Protein AF-A0A1C3PCY7-F1 (afdb_monomer)

Solvent-accessible surface area (backbone atoms only — not comparable to full-atom values): 3810 Å² total; per-residue (Å²): 136,89,81,75,60,51,66,68,59,70,43,87,88,59,83,46,73,44,72,46,98,86,70,47,80,42,81,50,54,62,82,66,32,62,44,35,42,53,50,52,52,39,74,74,45,56,82,62,64,55,57,74,72,68,64,83,70,134

Structure (mmCIF, N/CA/C/O backbone):
data_AF-A0A1C3PCY7-F1
#
_entry.id   AF-A0A1C3PCY7-F1
#
loop_
_atom_site.group_PDB
_atom_site.id
_atom_site.type_symbol
_atom_site.label_atom_id
_atom_site.label_alt_id
_atom_site.label_comp_id
_atom_site.label_asym_id
_atom_site.label_entity_id
_atom_site.label_seq_id
_atom_site.pdbx_PDB_ins_code
_atom_site.Cartn_x
_atom_site.Cartn_y
_atom_site.Cartn_z
_atom_site.occupancy
_atom_site.B_iso_or_equiv
_atom_site.auth_seq_id
_atom_site.auth_comp_id
_atom_site.auth_asym_id
_atom_site.auth_atom_id
_atom_site.pdbx_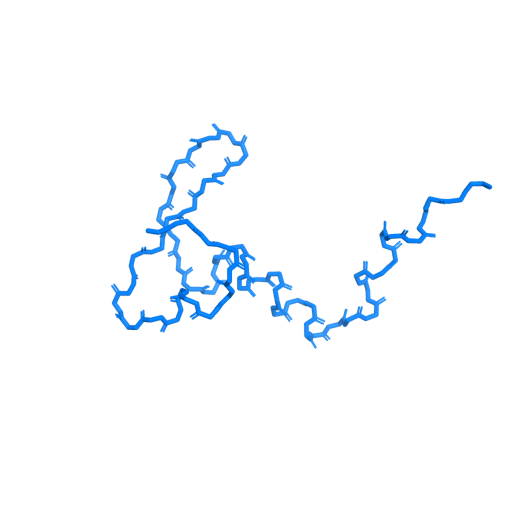PDB_model_num
ATOM 1 N N . MET A 1 1 ? -1.879 5.164 13.063 1.00 88.56 1 MET A N 1
ATOM 2 C CA . MET A 1 1 ? -0.492 5.358 12.586 1.00 88.56 1 MET A CA 1
ATOM 3 C C . MET A 1 1 ? -0.565 5.817 11.139 1.00 88.56 1 MET A C 1
ATOM 5 O O . MET A 1 1 ? -1.464 5.349 10.455 1.00 88.56 1 MET A O 1
ATOM 9 N N . ALA A 1 2 ? 0.328 6.698 10.689 1.00 94.38 2 ALA A N 1
ATOM 10 C CA . ALA A 1 2 ? 0.495 7.015 9.268 1.00 94.38 2 ALA A CA 1
ATOM 11 C C . ALA A 1 2 ? 1.732 6.272 8.748 1.00 94.38 2 ALA A C 1
ATOM 13 O O . ALA A 1 2 ? 2.757 6.246 9.431 1.00 94.38 2 ALA A O 1
ATOM 14 N N . THR A 1 3 ? 1.629 5.605 7.600 1.00 94.19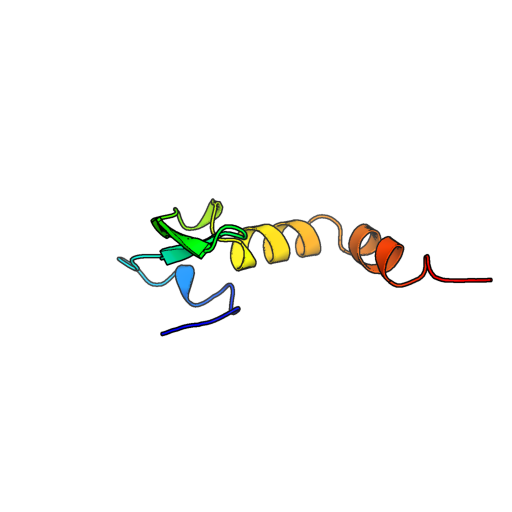 3 THR A N 1
ATOM 15 C CA . THR A 1 3 ? 2.711 4.770 7.070 1.00 94.19 3 THR A CA 1
ATOM 16 C C . THR A 1 3 ? 2.616 4.635 5.555 1.00 94.19 3 THR A C 1
ATOM 18 O O . THR A 1 3 ? 1.519 4.558 5.016 1.00 94.19 3 THR A O 1
ATOM 21 N N . HIS A 1 4 ? 3.771 4.546 4.897 1.00 94.62 4 HIS A N 1
ATOM 22 C CA . HIS A 1 4 ? 3.891 4.119 3.498 1.00 94.62 4 HIS A CA 1
ATOM 23 C C . HIS A 1 4 ? 4.319 2.647 3.379 1.00 94.62 4 HIS A C 1
ATOM 25 O O . HIS A 1 4 ? 4.589 2.161 2.286 1.00 94.62 4 HIS A O 1
ATOM 31 N N . SER A 1 5 ? 4.433 1.924 4.501 1.00 95.56 5 SER A N 1
ATOM 32 C CA . SER A 1 5 ? 4.774 0.503 4.472 1.00 95.56 5 SER A CA 1
ATOM 33 C C . SER A 1 5 ? 3.616 -0.302 3.871 1.00 95.56 5 SER A C 1
ATOM 35 O O . SER A 1 5 ? 2.502 -0.204 4.388 1.00 95.56 5 SER A O 1
ATOM 37 N N . PRO A 1 6 ? 3.858 -1.165 2.868 1.00 95.62 6 PRO A N 1
ATOM 38 C CA . PRO A 1 6 ? 2.834 -2.066 2.332 1.00 95.62 6 PRO A CA 1
ATOM 39 C C . PRO A 1 6 ? 2.538 -3.255 3.261 1.00 95.62 6 PRO A C 1
ATOM 41 O O . PRO A 1 6 ? 1.573 -3.985 3.053 1.00 95.62 6 PRO A O 1
ATOM 44 N N . ILE A 1 7 ? 3.363 -3.467 4.294 1.00 96.56 7 ILE A N 1
ATOM 45 C CA . ILE A 1 7 ? 3.248 -4.608 5.212 1.00 96.56 7 ILE A CA 1
ATOM 46 C C . ILE A 1 7 ? 2.192 -4.348 6.290 1.00 96.56 7 ILE A C 1
ATOM 48 O O . ILE A 1 7 ? 1.406 -5.230 6.622 1.00 96.56 7 ILE A O 1
ATOM 52 N N . LEU A 1 8 ? 2.152 -3.133 6.843 1.00 95.62 8 LEU A N 1
ATOM 53 C CA . LEU A 1 8 ? 1.250 -2.799 7.950 1.00 95.62 8 LEU A CA 1
ATOM 54 C C . LEU A 1 8 ? -0.252 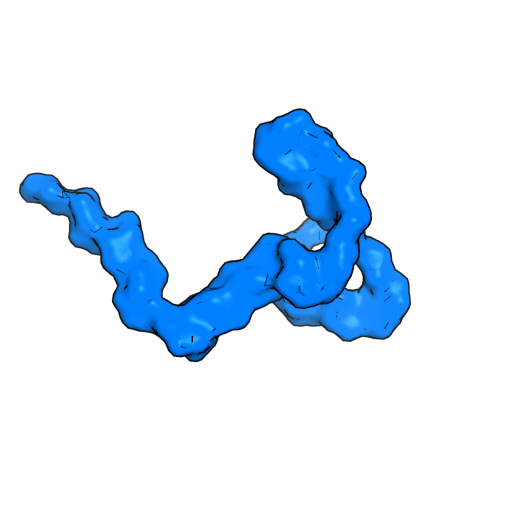-2.894 7.600 1.00 95.62 8 LEU A C 1
ATOM 56 O O . LEU A 1 8 ? -1.011 -3.332 8.465 1.00 95.62 8 LEU A O 1
ATOM 60 N N . PRO A 1 9 ? -0.709 -2.566 6.374 1.00 96.00 9 PRO A N 1
ATOM 61 C CA . PRO A 1 9 ? -2.094 -2.796 5.957 1.00 96.00 9 PRO A CA 1
ATOM 62 C C . PRO A 1 9 ? -2.554 -4.263 6.018 1.00 96.00 9 PRO A C 1
ATOM 64 O O . PRO A 1 9 ? -3.752 -4.506 6.111 1.00 96.00 9 PRO A O 1
ATOM 67 N N . ALA A 1 10 ? -1.636 -5.238 6.002 1.00 96.50 10 ALA A N 1
ATOM 68 C CA . ALA A 1 10 ? -1.968 -6.666 6.053 1.00 96.50 10 ALA A CA 1
ATOM 69 C C . ALA A 1 10 ? -2.300 -7.175 7.469 1.00 96.50 10 ALA A C 1
ATOM 71 O O . ALA A 1 10 ? -2.615 -8.353 7.650 1.00 96.50 10 ALA A O 1
ATOM 72 N N . VAL A 1 11 ? -2.200 -6.321 8.495 1.00 97.00 11 VAL A N 1
ATOM 73 C CA . VAL A 1 11 ? -2.529 -6.709 9.870 1.00 97.00 11 VAL A CA 1
ATOM 74 C C . VAL A 1 11 ? -4.012 -7.113 9.948 1.00 97.00 11 VAL A C 1
ATOM 76 O O . VAL A 1 11 ? -4.878 -6.342 9.529 1.00 97.00 11 VAL A O 1
ATOM 79 N N . PRO A 1 12 ? -4.345 -8.291 10.508 1.00 96.69 12 PRO A N 1
ATOM 80 C CA . PRO A 1 12 ? -5.729 -8.738 10.615 1.00 96.69 12 PRO A CA 1
ATOM 81 C C . PRO A 1 12 ? -6.626 -7.716 11.320 1.00 96.69 12 PRO A C 1
ATOM 83 O O . PRO A 1 12 ? -6.308 -7.233 12.406 1.00 96.69 12 PRO A O 1
ATOM 86 N N . GLY 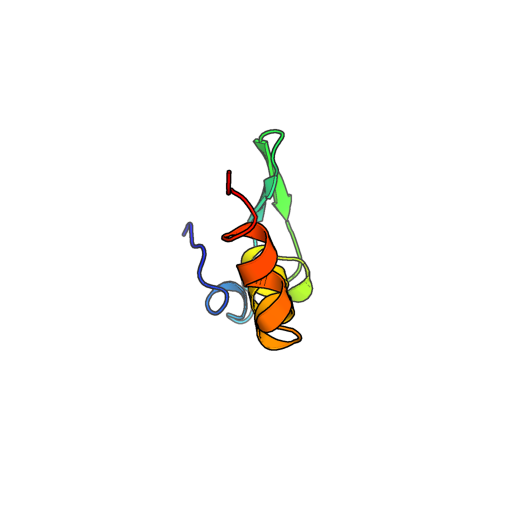A 1 13 ? -7.764 -7.396 10.701 1.00 96.00 13 GLY A N 1
ATOM 87 C CA . GLY A 1 13 ? -8.720 -6.421 11.233 1.00 96.00 13 GLY A CA 1
ATOM 88 C C . GLY A 1 13 ? -8.275 -4.959 11.121 1.00 96.00 13 GLY A C 1
ATOM 89 O O . GLY A 1 13 ? -8.931 -4.089 11.697 1.00 96.00 13 GLY A O 1
ATOM 90 N N . ALA A 1 14 ? -7.190 -4.663 10.396 1.00 96.62 14 ALA A N 1
ATOM 91 C CA . ALA A 1 14 ? -6.774 -3.292 10.141 1.00 96.62 14 ALA A CA 1
ATOM 92 C C . ALA A 1 14 ? -7.890 -2.498 9.447 1.00 96.62 14 ALA A C 1
ATOM 94 O O . ALA A 1 14 ? -8.482 -2.931 8.459 1.00 96.62 14 ALA A O 1
ATOM 95 N N . ARG A 1 15 ? -8.149 -1.291 9.959 1.00 97.69 15 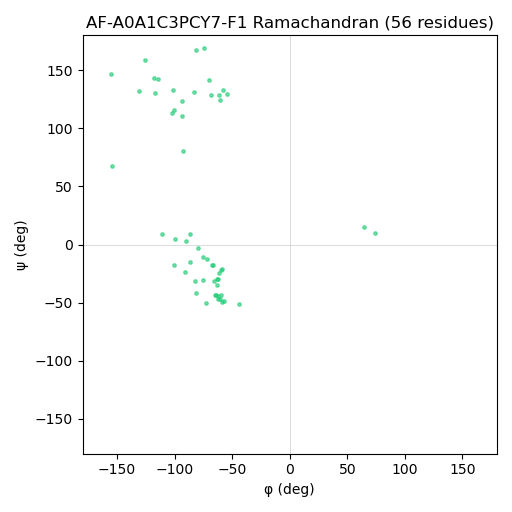ARG A N 1
ATOM 96 C CA . ARG A 1 15 ? -8.934 -0.281 9.252 1.00 97.69 15 ARG A CA 1
ATOM 97 C C . ARG A 1 15 ? -7.968 0.614 8.494 1.00 97.69 15 ARG A C 1
ATOM 99 O O . ARG A 1 15 ? -7.224 1.370 9.118 1.00 97.69 15 ARG A O 1
ATOM 106 N N . ILE A 1 16 ? -7.989 0.520 7.174 1.00 97.94 16 ILE A N 1
ATOM 107 C CA . ILE A 1 16 ? -7.100 1.288 6.310 1.00 97.94 16 ILE A CA 1
ATOM 108 C C . ILE A 1 16 ? -7.828 2.563 5.900 1.00 97.94 16 ILE A C 1
ATOM 110 O O . ILE A 1 16 ? -8.939 2.507 5.377 1.00 97.94 16 ILE A O 1
ATOM 114 N N . LEU A 1 17 ? -7.214 3.705 6.190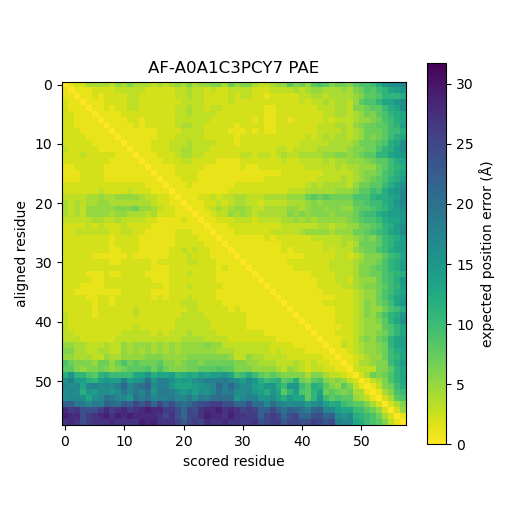 1.00 97.88 17 LEU A N 1
ATOM 115 C CA . LEU A 1 17 ? -7.696 5.021 5.790 1.00 97.88 17 LEU A CA 1
ATOM 116 C C . LEU A 1 17 ? -6.658 5.638 4.860 1.00 97.88 17 LEU A C 1
ATOM 118 O O . LEU A 1 17 ? -5.475 5.665 5.205 1.00 97.88 17 LEU A O 1
ATOM 122 N N . GLN A 1 18 ? -7.111 6.131 3.716 1.00 96.56 18 GLN A N 1
ATOM 123 C CA . GLN A 1 18 ? -6.296 6.823 2.730 1.00 96.56 18 GLN A CA 1
ATOM 124 C C . GLN A 1 18 ? -6.743 8.279 2.636 1.00 96.56 18 GLN A C 1
ATOM 126 O O . GLN A 1 18 ? -7.930 8.578 2.774 1.00 96.56 18 GLN A O 1
ATOM 131 N N . ILE A 1 19 ? -5.770 9.170 2.455 1.00 95.88 19 ILE A N 1
ATOM 132 C CA . ILE A 1 19 ? -6.013 10.578 2.157 1.00 95.88 19 ILE A CA 1
ATOM 133 C C . ILE A 1 19 ? -5.806 10.738 0.659 1.00 95.88 19 ILE A C 1
ATOM 135 O O . ILE A 1 19 ? -4.698 10.523 0.171 1.00 95.88 19 ILE A O 1
ATOM 139 N N . ASP A 1 20 ? -6.866 11.090 -0.049 1.00 91.25 20 ASP A N 1
ATOM 140 C CA . ASP A 1 20 ? -6.816 11.292 -1.491 1.00 91.25 20 ASP A CA 1
ATOM 141 C C . ASP A 1 20 ? -6.274 12.696 -1.835 1.00 91.25 20 ASP A C 1
ATOM 143 O O . ASP A 1 20 ? -6.142 13.552 -0.951 1.00 91.25 20 ASP A O 1
ATOM 147 N N . PRO A 1 21 ? -5.924 12.973 -3.108 1.00 92.75 21 PRO A N 1
ATOM 148 C CA . PRO A 1 21 ? -5.332 14.254 -3.510 1.00 92.75 21 PRO A CA 1
ATOM 149 C C . PRO A 1 21 ? -6.204 15.490 -3.237 1.00 92.75 21 PRO A C 1
ATOM 151 O O . PRO A 1 21 ? -5.689 16.603 -3.160 1.00 92.75 21 PRO A O 1
ATOM 154 N N . ASP A 1 22 ? -7.516 15.308 -3.095 1.00 95.88 22 ASP A N 1
ATOM 155 C CA . ASP A 1 22 ? -8.486 16.339 -2.711 1.00 95.88 22 ASP A CA 1
ATOM 156 C C . ASP A 1 22 ? -8.628 16.501 -1.183 1.00 95.88 22 ASP A C 1
ATOM 158 O O . ASP A 1 22 ? -9.506 17.224 -0.707 1.00 95.88 22 ASP A O 1
ATOM 162 N N . CYS A 1 23 ? -7.748 15.855 -0.413 1.00 93.69 23 CYS A N 1
ATOM 163 C CA . CYS A 1 23 ? -7.750 15.779 1.046 1.00 93.69 23 CYS A CA 1
ATOM 164 C C . CYS A 1 23 ? -8.959 15.038 1.647 1.00 93.69 23 CYS A C 1
ATOM 166 O O . CYS A 1 23 ? -9.186 15.137 2.859 1.00 93.69 23 CYS A O 1
ATOM 168 N N . ALA A 1 24 ? -9.725 14.281 0.854 1.00 96.62 24 ALA A N 1
ATOM 169 C CA . ALA A 1 24 ? -10.762 13.404 1.383 1.00 96.62 24 ALA A CA 1
ATOM 170 C C . ALA A 1 24 ? -10.143 12.210 2.123 1.00 96.62 24 ALA A C 1
ATOM 172 O O . ALA A 1 24 ? -9.127 11.659 1.704 1.00 96.62 24 ALA A O 1
ATOM 173 N N . ILE A 1 25 ? -10.765 11.799 3.233 1.00 97.12 25 ILE A N 1
ATOM 174 C CA . ILE A 1 25 ? -10.366 10.601 3.979 1.00 97.12 25 ILE A CA 1
ATOM 175 C C . ILE A 1 25 ? -11.346 9.486 3.644 1.00 97.12 25 ILE A C 1
ATOM 177 O O . ILE A 1 25 ? -12.507 9.542 4.052 1.00 97.12 25 ILE A O 1
ATOM 181 N N . ASN A 1 26 ? -10.856 8.454 2.967 1.00 97.06 26 ASN A N 1
ATOM 182 C CA . ASN A 1 26 ? -11.654 7.308 2.558 1.00 97.06 26 ASN A CA 1
ATOM 183 C C . ASN A 1 26 ? -11.142 6.026 3.211 1.00 97.06 26 ASN A C 1
ATOM 185 O O . ASN A 1 26 ? -9.942 5.837 3.416 1.00 97.06 26 ASN A O 1
ATOM 189 N N . GLN A 1 27 ? -12.070 5.136 3.564 1.00 97.81 27 GLN A N 1
ATOM 190 C CA . GLN A 1 27 ? -11.714 3.780 3.959 1.00 97.81 27 GLN A CA 1
ATOM 191 C C . GLN A 1 27 ? -11.533 2.932 2.701 1.00 97.81 27 GLN A C 1
ATOM 193 O O . GLN A 1 27 ? -12.415 2.921 1.848 1.00 97.81 27 GLN A O 1
ATOM 198 N N . VAL A 1 28 ? -10.421 2.205 2.626 1.00 97.75 28 VAL A N 1
ATOM 199 C CA . VAL A 1 28 ? -10.069 1.358 1.475 1.00 97.75 28 VAL A CA 1
ATOM 200 C C . VAL A 1 28 ? -9.790 -0.081 1.910 1.00 97.75 28 VAL A C 1
ATOM 202 O O . VAL A 1 28 ? -9.515 -0.344 3.087 1.00 97.75 28 VAL A O 1
ATOM 205 N N . GLY A 1 29 ? -9.884 -1.023 0.971 1.00 97.88 29 GLY A N 1
ATOM 206 C CA . GLY A 1 29 ? -9.439 -2.401 1.161 1.00 97.88 29 GLY A CA 1
ATOM 207 C C . GLY A 1 29 ? -7.914 -2.549 1.123 1.00 97.88 29 GLY A C 1
ATOM 208 O O . GLY A 1 29 ? -7.189 -1.636 0.734 1.00 97.88 29 GLY A O 1
ATOM 209 N N . TYR A 1 30 ? -7.413 -3.727 1.511 1.00 96.94 30 TYR A N 1
ATOM 210 C CA . TYR A 1 30 ? -5.976 -4.037 1.458 1.00 96.94 30 TYR A CA 1
ATOM 211 C C . TYR A 1 30 ? -5.415 -3.919 0.037 1.00 96.94 30 TYR A C 1
ATOM 213 O O . TYR A 1 30 ? -4.427 -3.221 -0.169 1.00 96.94 30 TYR A O 1
ATOM 221 N N . ASP A 1 31 ? -6.086 -4.537 -0.937 1.00 96.62 31 ASP A N 1
ATOM 222 C CA . ASP A 1 31 ? -5.644 -4.558 -2.336 1.00 96.62 31 ASP A CA 1
ATOM 223 C C . ASP A 1 31 ? -5.791 -3.201 -3.045 1.00 96.62 31 ASP A C 1
ATOM 225 O O . ASP A 1 31 ? -5.250 -3.013 -4.130 1.00 96.62 31 ASP A O 1
ATOM 229 N N . GLU A 1 32 ? -6.511 -2.253 -2.441 1.00 96.81 32 GLU A N 1
ATOM 230 C CA . GLU A 1 32 ? -6.752 -0.909 -2.982 1.00 96.81 32 GLU A CA 1
ATOM 231 C C . GLU A 1 32 ? -5.838 0.146 -2.356 1.00 96.81 32 GLU A C 1
ATOM 233 O O . GLU A 1 32 ? -5.680 1.234 -2.907 1.00 96.81 32 GLU A O 1
ATOM 238 N N . ALA A 1 33 ? -5.236 -0.161 -1.206 1.00 96.44 33 ALA A N 1
ATOM 239 C CA . ALA A 1 33 ? -4.362 0.762 -0.509 1.00 96.44 33 ALA A CA 1
ATOM 240 C C . ALA A 1 33 ? -3.163 1.122 -1.395 1.00 96.44 33 ALA A C 1
ATOM 242 O O . ALA A 1 33 ? -2.403 0.244 -1.809 1.00 96.44 33 ALA A O 1
ATOM 243 N N . GLU A 1 34 ? -2.954 2.416 -1.633 1.00 95.69 34 GLU A N 1
ATOM 244 C CA . GLU A 1 34 ? -1.894 2.934 -2.505 1.00 95.69 34 GLU A CA 1
ATOM 245 C C . GLU A 1 34 ? -0.517 2.255 -2.307 1.00 95.69 34 GLU A C 1
ATOM 247 O O . GLU A 1 34 ? 0.035 1.751 -3.291 1.00 95.69 34 GLU A O 1
ATOM 252 N N . PRO A 1 35 ? 0.050 2.137 -1.083 1.00 95.25 35 PRO A N 1
ATOM 253 C CA . PRO A 1 35 ? 1.353 1.491 -0.909 1.00 95.25 35 PRO A CA 1
ATOM 254 C C . PRO A 1 35 ? 1.354 0.008 -1.314 1.00 95.25 35 PRO A C 1
ATOM 256 O O . PRO A 1 35 ? 2.385 -0.498 -1.764 1.00 95.25 35 PRO A O 1
ATOM 259 N N . VAL A 1 36 ? 0.222 -0.694 -1.188 1.00 97.06 36 VAL A N 1
ATOM 260 C CA . VAL A 1 36 ? 0.072 -2.100 -1.600 1.00 97.06 36 VAL A CA 1
ATOM 261 C C . VAL A 1 36 ? 0.034 -2.199 -3.121 1.00 97.06 36 VAL A C 1
ATOM 263 O O . VAL A 1 36 ? 0.826 -2.948 -3.696 1.00 97.06 36 VAL A O 1
ATOM 266 N N . VAL A 1 37 ? -0.806 -1.392 -3.776 1.00 96.50 37 VAL A N 1
ATOM 267 C CA . VAL A 1 37 ? -0.919 -1.333 -5.242 1.00 96.50 37 VAL A CA 1
ATOM 268 C C . VAL A 1 37 ? 0.428 -1.004 -5.883 1.00 96.50 37 VAL A C 1
ATOM 270 O O . VAL A 1 37 ? 0.867 -1.704 -6.798 1.00 96.50 37 VAL A O 1
ATOM 273 N N . LEU A 1 38 ? 1.120 0.023 -5.378 1.00 94.69 38 LEU A N 1
ATOM 274 C CA . LEU A 1 38 ? 2.427 0.442 -5.888 1.00 94.69 38 LEU A CA 1
ATOM 275 C C . LEU A 1 38 ? 3.471 -0.668 -5.758 1.00 94.69 38 LEU A C 1
ATOM 277 O O . LEU A 1 38 ? 4.185 -0.967 -6.716 1.00 94.69 38 LEU A O 1
ATOM 281 N N . THR A 1 39 ? 3.537 -1.310 -4.591 1.00 95.50 39 THR A N 1
ATOM 282 C CA . THR A 1 39 ? 4.493 -2.396 -4.344 1.00 95.50 39 THR A CA 1
ATOM 283 C C . THR A 1 39 ? 4.194 -3.603 -5.230 1.00 95.50 39 THR A C 1
ATOM 285 O O . THR A 1 39 ? 5.110 -4.162 -5.831 1.00 95.50 39 THR A O 1
ATOM 288 N N . HIS A 1 40 ? 2.922 -3.987 -5.369 1.00 95.88 40 HIS A N 1
ATOM 289 C CA . HIS A 1 40 ? 2.521 -5.089 -6.239 1.00 95.88 40 HIS A CA 1
ATOM 290 C C . HIS A 1 40 ? 2.859 -4.795 -7.708 1.00 95.88 40 HIS A C 1
ATOM 292 O O . HIS A 1 40 ? 3.438 -5.638 -8.393 1.00 95.88 40 HIS A O 1
ATOM 298 N N . GLY A 1 41 ? 2.573 -3.577 -8.181 1.00 95.06 41 GLY A N 1
ATOM 299 C CA . GLY A 1 41 ? 2.938 -3.127 -9.523 1.00 95.06 41 GLY A CA 1
ATOM 300 C C . GLY A 1 41 ? 4.448 -3.167 -9.772 1.00 95.06 41 GLY A C 1
ATOM 301 O O . GLY A 1 41 ? 4.882 -3.661 -10.813 1.00 95.06 41 GLY A O 1
ATOM 302 N N . PHE A 1 42 ? 5.251 -2.710 -8.806 1.00 93.88 42 PHE A N 1
ATOM 303 C CA . PHE A 1 42 ? 6.711 -2.753 -8.893 1.00 93.88 42 PHE A CA 1
ATOM 304 C C . PHE A 1 42 ? 7.237 -4.185 -8.973 1.00 93.88 42 PHE A C 1
ATOM 306 O O . PHE A 1 42 ? 8.054 -4.485 -9.836 1.00 93.88 42 PHE A O 1
ATOM 313 N N . LEU A 1 43 ? 6.751 -5.088 -8.119 1.00 95.19 43 LEU A N 1
ATOM 314 C CA . LEU A 1 43 ? 7.178 -6.490 -8.132 1.00 95.19 43 LEU A CA 1
ATOM 315 C C . LEU A 1 43 ? 6.756 -7.221 -9.415 1.00 95.19 43 LEU A C 1
ATOM 317 O O . LEU A 1 43 ? 7.467 -8.118 -9.863 1.00 95.19 43 LEU A O 1
ATOM 321 N N . ALA A 1 44 ? 5.626 -6.838 -10.015 1.00 96.31 44 ALA A N 1
ATOM 322 C CA . ALA A 1 44 ? 5.128 -7.443 -11.247 1.00 96.31 44 ALA A CA 1
ATOM 323 C C . ALA A 1 44 ? 5.902 -7.008 -12.505 1.00 96.31 44 ALA A C 1
ATOM 325 O O . ALA A 1 44 ? 5.960 -7.760 -13.479 1.00 96.31 44 ALA A O 1
ATOM 326 N N . SER A 1 45 ? 6.447 -5.789 -12.539 1.00 94.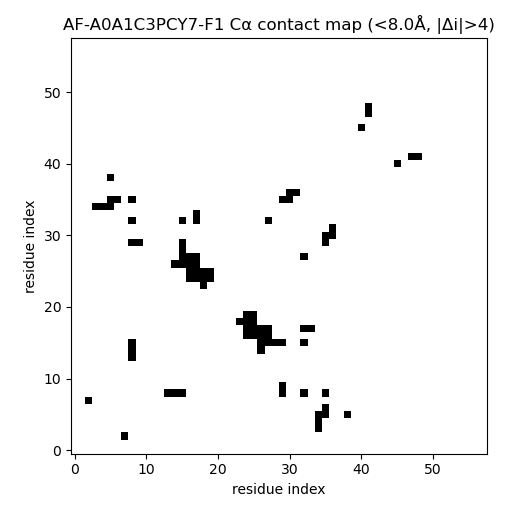19 45 SER A N 1
ATOM 327 C CA . SER A 1 45 ? 7.163 -5.242 -13.707 1.00 94.19 45 SER A CA 1
ATOM 328 C C . SER A 1 45 ? 8.175 -4.163 -13.289 1.00 94.19 45 SER A C 1
ATOM 330 O O . SER A 1 45 ? 7.980 -2.975 -13.589 1.00 94.19 45 SER A O 1
ATOM 332 N N . PRO A 1 46 ? 9.251 -4.534 -12.572 1.00 91.62 46 PRO A N 1
ATOM 333 C CA . PRO A 1 46 ? 10.180 -3.578 -11.968 1.00 91.62 46 PRO A CA 1
ATOM 334 C C . PRO A 1 46 ? 10.886 -2.699 -13.005 1.00 91.62 46 PRO A C 1
ATOM 336 O O . PRO A 1 46 ? 11.181 -1.542 -12.730 1.00 91.62 46 PRO A O 1
ATOM 339 N N . GLU A 1 47 ? 11.104 -3.198 -14.221 1.00 88.38 47 GLU A N 1
ATOM 340 C CA . GLU A 1 47 ? 11.743 -2.485 -15.330 1.00 88.38 47 GLU A CA 1
ATOM 341 C C . GLU A 1 47 ? 10.938 -1.290 -15.873 1.00 88.38 47 GLU A C 1
ATOM 343 O O . GLU A 1 47 ? 11.495 -0.431 -16.558 1.00 88.38 47 GLU A O 1
ATOM 348 N N . ARG A 1 48 ? 9.633 -1.197 -15.578 1.00 85.38 48 ARG A N 1
ATOM 349 C CA . ARG A 1 48 ? 8.780 -0.079 -16.027 1.00 85.38 48 ARG A CA 1
ATOM 350 C C . ARG A 1 48 ? 8.887 1.158 -15.138 1.00 85.38 48 ARG A C 1
ATOM 352 O O . ARG A 1 48 ? 8.777 2.270 -15.641 1.00 85.38 48 ARG A O 1
ATOM 359 N N . PHE A 1 49 ? 9.140 0.974 -13.847 1.00 82.50 49 PHE A N 1
ATOM 360 C CA . PHE A 1 49 ? 9.240 2.051 -12.859 1.00 82.50 49 PHE A CA 1
ATOM 361 C C . PHE A 1 49 ? 10.416 3.022 -13.098 1.00 82.50 49 PHE A C 1
ATOM 363 O O . PHE A 1 49 ? 10.190 4.232 -13.052 1.00 82.50 49 PHE A O 1
ATOM 370 N N . PRO A 1 50 ? 11.641 2.570 -13.438 1.00 71.81 50 PRO A N 1
ATOM 371 C CA . PRO A 1 50 ? 12.752 3.476 -13.723 1.00 71.81 50 PRO A CA 1
ATOM 372 C C . PRO A 1 50 ? 12.581 4.304 -15.006 1.00 71.81 50 PRO A C 1
ATOM 374 O O . PRO A 1 50 ? 13.232 5.336 -15.137 1.00 71.81 50 PRO A O 1
ATOM 377 N N . ARG A 1 51 ? 11.690 3.933 -15.942 1.00 64.56 51 ARG A N 1
ATOM 378 C CA . ARG A 1 51 ? 11.478 4.710 -17.186 1.00 64.56 51 ARG A CA 1
ATOM 379 C C . ARG A 1 51 ? 10.976 6.131 -16.924 1.00 64.56 51 ARG A C 1
ATOM 381 O O . ARG A 1 51 ? 11.206 7.002 -17.748 1.00 64.56 51 ARG A O 1
ATOM 388 N N . HIS A 1 52 ? 10.324 6.373 -15.789 1.00 63.16 52 HIS A N 1
ATOM 389 C CA . HIS A 1 52 ? 9.882 7.711 -15.386 1.00 63.16 52 HIS A CA 1
ATOM 390 C C . HIS A 1 52 ? 10.953 8.504 -14.623 1.00 63.16 52 HIS A C 1
ATOM 392 O O . HIS A 1 52 ? 10.816 9.711 -14.491 1.00 63.16 52 HIS A O 1
ATOM 398 N N . LEU A 1 53 ? 12.010 7.840 -14.144 1.00 66.06 53 LEU A N 1
ATOM 399 C CA . LEU A 1 53 ? 13.132 8.453 -13.421 1.00 66.06 53 LEU A CA 1
ATOM 400 C C . LEU A 1 53 ? 14.279 8.869 -14.353 1.00 66.06 53 LEU A C 1
ATOM 402 O O . LEU A 1 53 ? 15.055 9.748 -14.002 1.00 66.06 53 LEU A O 1
ATOM 406 N N . PHE A 1 54 ? 14.385 8.238 -15.525 1.00 66.25 54 PHE A N 1
ATOM 407 C CA . PHE A 1 54 ? 15.455 8.480 -16.503 1.00 66.25 54 PHE A CA 1
ATOM 408 C C . PHE A 1 54 ? 14.974 9.177 -17.787 1.00 66.25 54 PHE A C 1
ATOM 410 O O . PHE A 1 54 ? 15.729 9.261 -18.747 1.00 66.25 54 PHE A O 1
ATOM 417 N N . ASN A 1 55 ? 13.723 9.651 -17.825 1.00 60.41 55 ASN A N 1
ATOM 418 C CA . ASN A 1 55 ? 13.163 10.390 -18.967 1.00 60.41 55 ASN A CA 1
ATOM 419 C C . ASN A 1 55 ? 13.364 11.917 -18.877 1.00 60.41 55 ASN A C 1
ATOM 421 O O . ASN A 1 55 ? 12.905 12.633 -19.764 1.00 60.41 55 ASN A O 1
ATOM 425 N N . ASP A 1 56 ? 14.063 12.400 -17.848 1.00 55.06 56 ASP A N 1
ATOM 426 C CA . ASP A 1 56 ? 14.560 13.775 -17.770 1.00 55.06 56 ASP A CA 1
ATOM 427 C C . ASP A 1 56 ? 15.999 13.837 -18.328 1.00 5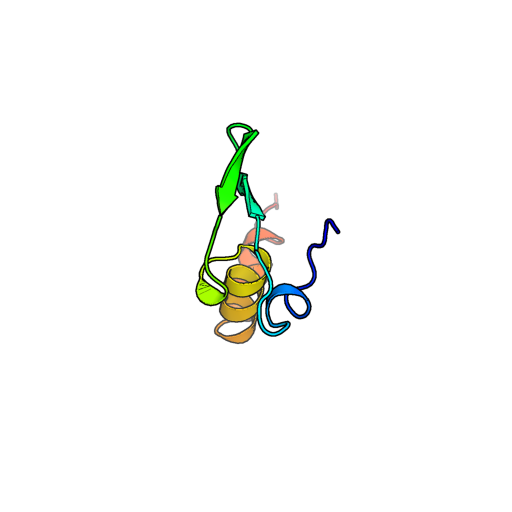5.06 56 ASP A C 1
ATOM 429 O O . ASP A 1 56 ? 16.967 13.846 -17.573 1.00 55.06 56 ASP A O 1
ATOM 433 N N . GLU A 1 57 ? 16.140 13.874 -19.658 1.00 49.38 57 GLU A N 1
ATOM 434 C CA . GLU A 1 57 ? 17.339 14.388 -20.351 1.00 49.38 57 GLU A CA 1
ATOM 435 C C . GLU A 1 57 ? 16.904 15.373 -21.446 1.00 49.38 57 GLU A C 1
ATOM 437 O O . GLU A 1 57 ? 15.972 15.110 -22.217 1.00 49.38 57 GLU A O 1
ATOM 442 N N . PRO A 1 58 ? 17.555 16.542 -21.492 1.00 48.88 58 PRO A N 1
ATOM 443 C CA . PRO A 1 58 ? 18.477 16.817 -22.595 1.00 48.88 58 PRO A CA 1
ATOM 444 C C . PRO A 1 58 ? 19.954 16.763 -22.195 1.00 48.88 58 PRO A C 1
ATOM 446 O O . PRO A 1 58 ? 20.285 17.142 -21.048 1.00 48.88 58 PRO A O 1
#

Sequence (58 aa):
MATHSPILPAVPGARILQIDPDCAINQVGYDEAEPVVLTHGFLASPERFPRHLFNDEP

Radius of gyration: 14.21 Å; Cα contacts (8 Å, |Δi|>4): 43; chains: 1; bounding box: 30×26×35 Å

Mean predicted aligned error: 5.37 Å

pLDDT: mean 89.71, std 13.12, range [48.88, 97.94]

Organism: NCBI:txid1839754

Secondary structure (DSSP, 8-state):
-----SSGGGSTT--EEEE-TTS-EEEE-GGGSHHHHHHHHHHH-GGGGGGGTS----

Foldseek 3Di:
DDDLDLPVLPPPPDFDWDQDPVRDIDTDHSCPPPSVVVVVVCVVCVVVVCVVVPVPDD

Nearest PDB structures (foldseek):
  6wq2-assembly1_B  TM=4.437E-01  e=5.486E+00  Sulfolobus islandicus filamentous virus
  6iug-assembly1_A  TM=3.901E-01  e=4.456E+00  Zea mays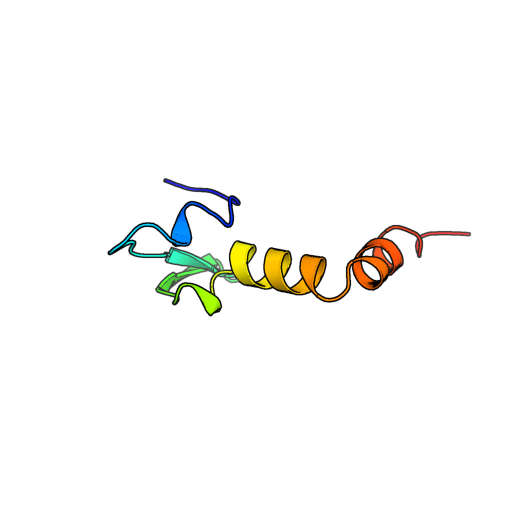
  1p65-assembly1_A  TM=4.233E-01  e=8.910E+00  Porcine reproductive and respiratory syndrome virus